Protein AF-A0AAD3MIN6-F1 (afdb_monomer_lite)

Organism: Lates japonicus (NCBI:txid270547)

Secondary structure (DSSP, 8-state):
--EEEEEEPPEEEESSGGGTT-TT----SEEEEEEE-S----GGGGHHHHHHHHH-TTSHHHHB-EEEEEETTEEEEEETTEEEEEEEEGGGTEEEEEEEE--GGGHHHHHHHHH----SS-----B-S-----

Foldseek 3Di:
DKDWDKDQAFAEAEPDVVCVVPLQADGDRMDIDDMDDPDDDDPVVCPVVVVCLCPPCQHPVVAWDKDKDADPFGIWIDIQQKTWTWGDDVVVSYIYIYIDGHDLVCVQVCCCPVVVDHDPDRDDGHHHDDRHYD

InterPro domains:
  IPR001447 Arylamine N-acetyltransferase [PF00797] (24-122)
  IPR001447 Arylamine N-acetyltransferase [PR01543] (32-54)
  IPR001447 Arylamine N-acetyltransferase [PR01543] (67-90)
  IPR001447 Arylamine N-acetyltransferase [PR01543] (91-112)
  IPR001447 Arylamine N-acetyltransferase [PR01543] (112-125)
  IPR001447 Arylamine N-acetyltransferase [PTHR11786] (2-125)
  IPR038765 Papain-like cysteine peptidase superfamily [SSF54001] (25-128)
  IPR053710 Arylamine N-acetyltransferase domain-containing protein [G3DSA:3.30.2140.20] (1-134)

Sequence (134 aa):
MSWVLEKTGRKPEVVNPEFAKSSLINRKETKQIYCFTLVPREADHFFDKSHTLQTDPSSLFTNKSICSLQTPTGFRALIGWTFSEVTYKPEEGVDVLDMKDIPDEEIEQILMEKFSIKLQNKLKPVSNKAWYTL

Structure (mmCIF, N/CA/C/O backbone):
data_AF-A0AAD3MIN6-F1
#
_entry.id   AF-A0AAD3MIN6-F1
#
loop_
_atom_site.group_PDB
_atom_site.id
_atom_site.type_symbol
_atom_site.label_atom_id
_atom_site.label_alt_id
_atom_site.label_comp_id
_atom_site.label_asym_id
_atom_site.label_entity_id
_atom_site.label_seq_id
_atom_site.pdbx_PDB_ins_code
_atom_site.Cartn_x
_atom_site.Cartn_y
_atom_site.Cartn_z
_atom_site.occupancy
_atom_site.B_iso_or_equiv
_atom_site.auth_seq_id
_atom_site.auth_comp_id
_atom_site.auth_asym_id
_atom_site.auth_atom_id
_atom_site.pdbx_PDB_model_num
ATOM 1 N N . MET A 1 1 ? -10.889 -4.942 -26.758 1.00 79.31 1 MET A N 1
ATOM 2 C CA . MET A 1 1 ? -11.876 -5.054 -25.662 1.00 79.31 1 MET A CA 1
ATOM 3 C C . MET A 1 1 ? -11.123 -4.946 -24.343 1.00 79.31 1 MET A C 1
ATOM 5 O O . MET A 1 1 ? -10.069 -5.563 -24.237 1.00 79.31 1 MET A O 1
ATOM 9 N N . SER A 1 2 ? -11.590 -4.115 -23.411 1.00 92.56 2 SER A N 1
ATOM 10 C CA . SER A 1 2 ? -10.946 -3.880 -22.109 1.00 92.56 2 SER A CA 1
ATOM 11 C C . SER A 1 2 ? -11.809 -4.495 -21.010 1.00 92.56 2 SER A C 1
ATOM 13 O O . SER A 1 2 ? -13.028 -4.349 -21.056 1.00 92.56 2 SER A O 1
ATOM 15 N N . TRP A 1 3 ? -11.185 -5.191 -20.067 1.00 97.81 3 TRP A N 1
ATOM 16 C CA . TRP A 1 3 ? -11.814 -5.719 -18.859 1.00 97.81 3 TRP A CA 1
ATOM 17 C C . TRP A 1 3 ? -11.621 -4.735 -17.715 1.00 97.81 3 TRP A C 1
ATOM 19 O O . TRP A 1 3 ? -10.600 -4.048 -17.660 1.00 97.81 3 TRP A O 1
ATOM 29 N N . VAL A 1 4 ? -12.589 -4.685 -16.803 1.00 97.75 4 VAL A N 1
ATOM 30 C CA . VAL A 1 4 ? -12.594 -3.769 -15.661 1.00 97.75 4 VAL A CA 1
ATOM 31 C C . VAL A 1 4 ? -12.740 -4.580 -14.379 1.00 97.75 4 VAL A C 1
ATOM 33 O O . VAL A 1 4 ? -13.654 -5.393 -14.270 1.00 97.75 4 VAL A O 1
ATOM 36 N N . LEU A 1 5 ? -11.841 -4.361 -13.417 1.00 97.81 5 LEU A N 1
ATOM 37 C CA . LEU A 1 5 ? -12.003 -4.850 -12.052 1.00 97.81 5 LEU A CA 1
ATOM 38 C C . LEU A 1 5 ? -12.549 -3.722 -11.177 1.00 97.81 5 LEU A C 1
ATOM 40 O O . LEU A 1 5 ? -11.884 -2.699 -10.995 1.00 97.81 5 LEU A O 1
ATOM 44 N N . GLU A 1 6 ? -13.719 -3.938 -10.586 1.00 97.06 6 GLU A N 1
ATOM 45 C CA . GLU A 1 6 ? -14.331 -3.043 -9.605 1.00 97.06 6 GLU A CA 1
ATOM 46 C C . GLU A 1 6 ? -14.437 -3.728 -8.241 1.00 97.06 6 GLU A C 1
ATOM 48 O O . GLU A 1 6 ? -14.519 -4.952 -8.140 1.00 97.06 6 GLU A O 1
ATOM 53 N N . LYS A 1 7 ? -14.420 -2.928 -7.175 1.00 94.94 7 LYS A N 1
ATOM 54 C CA . LYS A 1 7 ? -14.649 -3.379 -5.803 1.00 94.94 7 LYS A CA 1
ATOM 55 C C . LYS A 1 7 ? -15.720 -2.516 -5.166 1.00 94.94 7 LYS A C 1
ATOM 57 O O . LYS A 1 7 ? -15.571 -1.294 -5.111 1.00 94.94 7 LYS A O 1
ATOM 62 N N . THR A 1 8 ? -16.721 -3.179 -4.606 1.00 94.81 8 THR A N 1
ATOM 63 C CA . THR A 1 8 ? -17.645 -2.597 -3.635 1.00 94.81 8 THR A CA 1
ATOM 64 C C . THR A 1 8 ? -17.121 -2.900 -2.232 1.00 94.81 8 THR A C 1
ATOM 66 O O . THR A 1 8 ? -16.865 -4.056 -1.893 1.00 94.81 8 THR A O 1
ATOM 69 N N . GLY A 1 9 ? -16.841 -1.857 -1.456 1.00 90.88 9 GLY A N 1
ATOM 70 C CA . GLY A 1 9 ? -16.308 -1.951 -0.098 1.00 90.88 9 GLY A CA 1
ATOM 71 C C . GLY A 1 9 ? -17.398 -1.831 0.965 1.00 90.88 9 GLY A C 1
ATOM 72 O O . GLY A 1 9 ? -18.455 -1.254 0.723 1.00 90.88 9 GLY A O 1
ATOM 73 N N . ARG A 1 10 ? -17.112 -2.346 2.163 1.00 94.94 10 ARG A N 1
ATOM 74 C CA . ARG A 1 10 ? -17.908 -2.072 3.366 1.00 94.94 10 ARG A CA 1
ATOM 75 C C . ARG A 1 10 ? -17.629 -0.660 3.880 1.00 94.94 10 ARG A C 1
ATOM 77 O O . ARG A 1 10 ? -16.667 -0.007 3.466 1.00 94.94 10 ARG A O 1
ATOM 84 N N . LYS A 1 11 ? -18.469 -0.177 4.797 1.00 95.62 11 LYS A N 1
ATOM 85 C CA . LYS A 1 11 ? -18.262 1.130 5.426 1.00 95.62 11 LYS A CA 1
ATOM 86 C C . LYS A 1 11 ? -16.995 1.084 6.299 1.00 95.62 11 LYS A C 1
ATOM 88 O O . LYS A 1 11 ? -16.890 0.186 7.132 1.00 95.62 11 LYS A O 1
ATOM 93 N N . PRO A 1 12 ? -16.054 2.032 6.157 1.00 96.50 12 PRO A N 1
ATOM 94 C CA . PRO A 1 12 ? -14.898 2.096 7.039 1.00 96.50 12 PRO A CA 1
ATOM 95 C C . PRO A 1 12 ? -15.295 2.653 8.412 1.00 96.50 12 PRO A C 1
ATOM 97 O O . PRO A 1 12 ? -15.957 3.691 8.502 1.00 96.50 12 PRO A O 1
ATOM 100 N N . GLU A 1 13 ? -14.839 1.997 9.471 1.00 97.56 13 GLU A N 1
ATOM 101 C CA . GLU A 1 13 ? -14.931 2.450 10.856 1.00 97.56 13 GLU A CA 1
ATOM 102 C C . GLU A 1 13 ? -13.524 2.738 11.379 1.00 97.56 13 GLU A C 1
ATOM 104 O O . GLU A 1 13 ? -12.692 1.843 11.457 1.00 97.56 13 GLU A O 1
ATOM 109 N N . VAL A 1 14 ? -13.232 3.998 11.699 1.00 97.81 14 VAL A N 1
ATOM 110 C CA . VAL A 1 14 ? -11.893 4.415 12.136 1.00 97.81 14 VAL A CA 1
ATOM 111 C C . VAL A 1 14 ? -11.859 4.452 13.654 1.00 97.81 14 VAL A C 1
ATOM 113 O O . VAL A 1 14 ? -12.596 5.231 14.255 1.00 97.81 14 VAL A O 1
ATOM 116 N N . VAL A 1 15 ? -10.987 3.644 14.255 1.00 97.69 15 VAL A N 1
ATOM 117 C CA . VAL A 1 15 ? -10.870 3.545 15.717 1.00 97.69 15 VAL A CA 1
ATOM 118 C 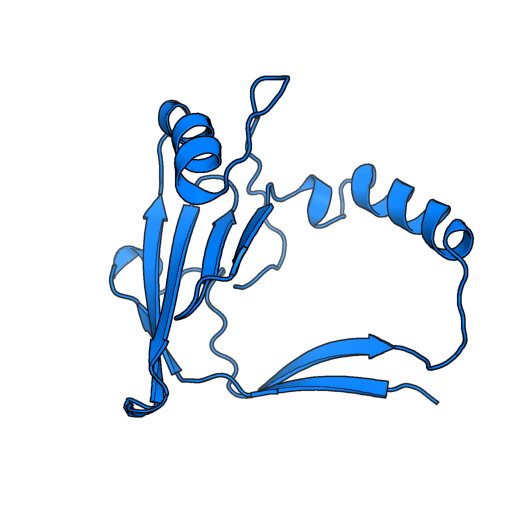C . VAL A 1 15 ? -10.253 4.814 16.300 1.00 97.69 15 VAL A C 1
ATOM 120 O O . VAL A 1 15 ? -10.777 5.368 17.262 1.00 97.69 15 VAL A O 1
ATOM 123 N N . ASN A 1 16 ? -9.161 5.299 15.700 1.00 97.00 16 ASN A N 1
ATOM 124 C CA . ASN A 1 16 ? -8.482 6.513 16.142 1.00 97.00 16 ASN A CA 1
ATOM 125 C C . ASN A 1 16 ? -9.097 7.771 15.480 1.00 97.00 16 ASN A C 1
ATOM 127 O O . ASN A 1 16 ? -8.936 7.959 14.266 1.00 97.00 16 ASN A O 1
ATOM 131 N N . PRO A 1 17 ? -9.746 8.680 16.241 1.00 96.12 17 PRO A N 1
ATOM 132 C CA . PRO A 1 17 ? -10.395 9.868 15.684 1.00 96.12 17 PRO A CA 1
ATOM 133 C C . PRO A 1 17 ? -9.453 10.820 14.936 1.00 96.12 17 PRO A C 1
ATOM 135 O O . PRO A 1 17 ? -9.906 11.528 14.034 1.00 96.12 17 PRO A O 1
ATOM 138 N N . GLU A 1 18 ? -8.155 10.829 15.249 1.00 97.06 18 GLU A N 1
ATOM 139 C CA . GLU A 1 18 ? -7.162 11.663 14.553 1.00 97.06 18 GLU A CA 1
ATOM 140 C C . GLU A 1 18 ? -7.074 11.316 13.058 1.00 97.06 18 GLU A C 1
ATOM 142 O O . GLU A 1 18 ? -6.901 12.191 12.206 1.00 97.06 18 GLU A O 1
ATOM 147 N N . PHE A 1 19 ? -7.319 10.049 12.714 1.00 97.12 19 PHE A N 1
ATOM 148 C CA . PHE A 1 19 ? -7.309 9.554 11.340 1.00 97.12 19 PHE A CA 1
ATOM 149 C C . PHE A 1 19 ? -8.682 9.612 10.668 1.00 97.12 19 PHE A C 1
ATOM 151 O O . PHE A 1 19 ? -8.802 9.261 9.493 1.00 97.12 19 PHE A O 1
ATOM 158 N N . ALA A 1 20 ? -9.723 10.128 11.334 1.00 95.19 20 ALA A N 1
ATOM 159 C CA . ALA A 1 20 ? -11.082 10.179 10.789 1.00 95.19 20 ALA A CA 1
ATOM 160 C C . ALA A 1 20 ? -11.187 10.947 9.459 1.00 95.19 20 ALA A C 1
ATOM 162 O O . ALA A 1 20 ? -12.123 10.713 8.693 1.00 95.19 20 ALA A O 1
ATOM 163 N N . LYS A 1 21 ? -10.228 11.835 9.156 1.00 95.00 21 LYS A N 1
ATOM 164 C CA . LYS A 1 21 ? -10.116 12.584 7.889 1.00 95.00 21 LYS A CA 1
ATOM 165 C C . LYS A 1 21 ? -8.906 12.179 7.036 1.00 95.00 21 LYS A C 1
ATOM 167 O O . LYS A 1 21 ? -8.599 12.868 6.065 1.00 95.00 21 LYS A O 1
ATOM 172 N N . SER A 1 22 ? -8.230 11.076 7.365 1.00 95.19 22 SER A N 1
ATOM 173 C CA . SER A 1 22 ? -7.062 10.610 6.615 1.00 95.19 22 SER A CA 1
ATOM 174 C C . SER A 1 22 ? -7.407 10.368 5.144 1.00 95.19 22 SER A C 1
ATOM 176 O O . SER A 1 22 ? -8.444 9.774 4.811 1.00 95.19 22 SER A O 1
ATOM 178 N N . SER A 1 23 ? -6.511 10.825 4.266 1.00 94.19 23 SER A N 1
ATOM 179 C CA . SER A 1 23 ? -6.588 10.623 2.818 1.00 94.19 23 SER A CA 1
ATOM 180 C C . SER A 1 23 ? -6.334 9.173 2.413 1.00 94.19 23 SER A C 1
ATOM 182 O O . SER A 1 23 ? -6.723 8.784 1.317 1.00 94.19 23 SER A O 1
ATOM 184 N N . LEU A 1 24 ? -5.747 8.365 3.303 1.00 95.94 24 LEU A N 1
ATOM 185 C CA . LEU A 1 24 ? -5.536 6.935 3.086 1.00 95.94 24 LEU A CA 1
ATOM 186 C C . LEU A 1 24 ? -6.845 6.137 3.133 1.00 95.94 24 LEU A C 1
ATOM 188 O O . LEU A 1 24 ? -6.888 5.017 2.637 1.00 95.94 24 LEU A O 1
ATOM 192 N N . ILE A 1 25 ? -7.920 6.687 3.698 1.00 95.56 25 ILE A N 1
ATOM 193 C CA . ILE A 1 25 ? -9.176 5.957 3.873 1.00 95.56 25 ILE A CA 1
ATOM 194 C C . ILE A 1 25 ? -10.071 6.177 2.660 1.00 95.56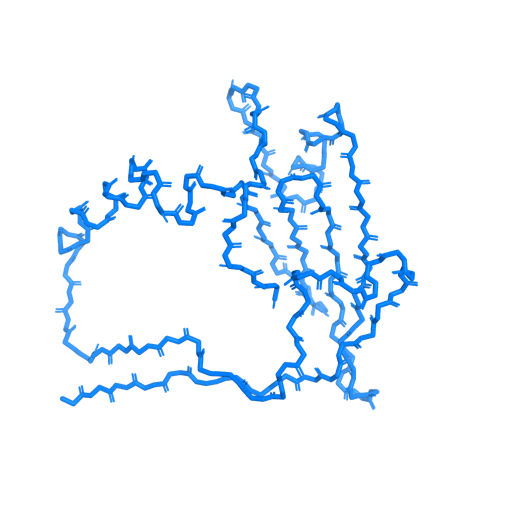 25 ILE A C 1
ATOM 196 O O . ILE A 1 25 ? -10.564 7.284 2.410 1.00 95.56 25 ILE A O 1
ATOM 200 N N . ASN A 1 26 ? -10.345 5.096 1.935 1.00 92.94 26 ASN A N 1
ATOM 201 C CA . ASN A 1 26 ? -11.314 5.126 0.857 1.00 92.94 26 ASN A CA 1
ATOM 202 C C . ASN A 1 26 ? -12.745 5.061 1.406 1.00 92.94 26 ASN A C 1
ATOM 204 O O . ASN A 1 26 ? -13.088 4.143 2.140 1.00 92.94 26 ASN A O 1
ATOM 208 N N . ARG A 1 27 ? -13.583 6.030 1.031 1.00 93.25 27 ARG A N 1
ATOM 209 C CA . ARG A 1 27 ? -14.999 6.102 1.439 1.00 93.25 27 ARG A CA 1
ATOM 210 C C . ARG A 1 27 ? -15.967 5.940 0.270 1.00 93.25 27 ARG A C 1
ATOM 212 O O . ARG A 1 27 ? -17.165 6.132 0.440 1.00 93.25 27 ARG A O 1
ATOM 219 N N . LYS A 1 28 ? -15.456 5.641 -0.928 1.00 92.06 28 LYS A N 1
ATOM 220 C CA . LYS A 1 28 ? -16.307 5.322 -2.073 1.00 92.06 28 LYS A CA 1
ATOM 221 C C . LYS A 1 28 ? -16.868 3.923 -1.868 1.00 92.06 28 LYS A C 1
ATOM 223 O O . LYS A 1 28 ? -16.096 2.992 -1.662 1.00 92.06 28 LYS A O 1
ATOM 228 N N . GLU A 1 29 ? -18.186 3.799 -1.957 1.00 90.88 29 GLU A N 1
ATOM 229 C CA . GLU A 1 29 ? -18.879 2.514 -1.857 1.00 90.88 29 GLU A CA 1
ATOM 230 C C . GLU A 1 29 ? -18.396 1.551 -2.941 1.00 90.88 29 GLU A C 1
ATOM 232 O O . GLU A 1 29 ? -17.944 0.457 -2.630 1.00 90.88 29 GLU A O 1
ATOM 237 N N . THR A 1 30 ? -18.391 1.994 -4.200 1.00 95.25 30 THR A N 1
ATOM 238 C CA . THR A 1 30 ? -17.843 1.232 -5.325 1.00 95.25 30 THR A CA 1
ATOM 239 C C . THR A 1 30 ? -16.723 2.017 -5.998 1.00 95.25 30 THR A C 1
ATOM 241 O O . THR A 1 30 ? -16.826 3.229 -6.212 1.00 95.25 30 THR A O 1
ATOM 244 N N . LYS A 1 31 ? -15.621 1.331 -6.313 1.00 94.06 31 LYS A N 1
ATOM 245 C CA . LYS A 1 31 ? -14.484 1.899 -7.041 1.00 94.06 31 LYS A CA 1
ATOM 246 C C . LYS A 1 31 ? -13.964 0.939 -8.100 1.00 94.06 31 LYS A C 1
ATOM 248 O O . LYS A 1 31 ? -13.783 -0.248 -7.840 1.00 94.06 31 LYS A O 1
ATOM 253 N N . GLN A 1 32 ? -13.613 1.488 -9.253 1.00 95.69 32 GLN A N 1
ATOM 254 C CA . GLN A 1 32 ? -12.767 0.805 -10.219 1.00 95.69 32 GLN A CA 1
ATOM 255 C C . GLN A 1 32 ? -11.337 0.703 -9.668 1.00 95.69 32 GLN A C 1
ATOM 257 O O . GLN A 1 32 ? -10.773 1.706 -9.224 1.00 95.69 32 GLN A O 1
ATOM 262 N N . ILE A 1 33 ? -10.758 -0.500 -9.682 1.00 95.62 33 ILE A N 1
ATOM 263 C CA . ILE A 1 33 ? -9.380 -0.757 -9.243 1.00 95.62 33 ILE A CA 1
ATOM 264 C C . ILE A 1 33 ? -8.423 -0.605 -10.430 1.00 95.62 33 ILE A C 1
ATOM 266 O O . ILE A 1 33 ? -7.516 0.222 -10.377 1.00 95.62 33 ILE A O 1
ATOM 270 N N . TYR A 1 34 ? -8.623 -1.368 -11.508 1.00 96.44 34 TYR A N 1
ATOM 271 C CA . TYR A 1 34 ? -7.813 -1.275 -12.726 1.00 96.44 34 TYR A CA 1
ATOM 272 C C . TYR A 1 34 ? -8.541 -1.853 -13.946 1.00 96.44 34 TYR A C 1
ATOM 274 O O . TYR A 1 34 ? -9.525 -2.583 -13.815 1.00 96.44 34 TYR A O 1
ATOM 282 N N . CYS A 1 35 ? -8.020 -1.539 -15.135 1.00 97.38 35 CYS A N 1
ATOM 283 C CA . CYS A 1 35 ? -8.436 -2.142 -16.399 1.00 97.38 35 CYS A CA 1
ATOM 284 C C . CYS A 1 35 ? -7.301 -2.971 -16.998 1.00 97.38 35 CYS A C 1
ATOM 286 O O . CYS A 1 35 ? -6.130 -2.631 -16.828 1.00 97.38 35 CYS A O 1
ATOM 288 N N . PHE A 1 36 ? -7.641 -4.024 -17.736 1.00 97.12 36 PHE A N 1
ATOM 289 C CA . PHE A 1 36 ? -6.659 -4.897 -18.380 1.00 97.12 36 PHE A CA 1
ATOM 290 C C . PHE A 1 36 ? -7.211 -5.551 -19.652 1.00 97.12 36 PHE A C 1
ATOM 292 O O . PHE A 1 36 ? -8.396 -5.466 -19.969 1.00 97.12 36 PHE A O 1
ATOM 299 N N . THR A 1 37 ? -6.336 -6.208 -20.412 1.00 97.44 37 THR A N 1
ATOM 300 C CA . THR A 1 37 ? -6.711 -6.997 -21.596 1.00 97.44 37 THR A CA 1
ATOM 301 C C . THR A 1 37 ? -6.352 -8.460 -21.379 1.00 97.44 37 THR A C 1
ATOM 303 O O . THR A 1 37 ? -5.404 -8.737 -20.654 1.00 97.44 37 THR A O 1
ATOM 306 N N . LEU A 1 38 ? -7.018 -9.384 -22.075 1.00 97.25 38 LEU A N 1
ATOM 307 C CA . LEU A 1 38 ? -6.661 -10.814 -22.057 1.00 97.25 38 LEU A CA 1
ATOM 308 C C . LEU A 1 38 ? -5.518 -11.171 -23.020 1.00 97.25 38 LEU A C 1
ATOM 310 O O . LEU A 1 38 ? -5.282 -12.343 -23.289 1.00 97.25 38 LEU A O 1
ATOM 314 N N . VAL A 1 39 ? -4.843 -10.169 -23.586 1.00 97.56 39 VAL A N 1
ATOM 315 C CA . VAL A 1 39 ? -3.691 -10.392 -24.460 1.00 97.56 39 VAL A CA 1
ATOM 316 C C . VAL A 1 39 ? -2.523 -10.878 -23.597 1.00 97.56 39 VAL A C 1
ATOM 318 O O . VAL A 1 39 ? -2.145 -10.150 -22.674 1.00 97.56 39 VAL A O 1
ATOM 321 N N . PRO A 1 40 ? -1.938 -12.054 -23.884 1.00 97.62 40 PRO A N 1
ATOM 322 C CA . PRO A 1 40 ? -0.758 -12.538 -23.174 1.00 97.62 40 PRO A CA 1
ATOM 323 C C . PRO A 1 40 ? 0.409 -11.552 -23.301 1.00 97.62 40 PRO A C 1
ATOM 325 O O . PRO A 1 40 ? 0.609 -10.957 -24.363 1.00 97.62 40 PRO A O 1
ATOM 328 N N . ARG A 1 41 ? 1.173 -11.373 -22.221 1.00 97.56 41 ARG A N 1
ATOM 329 C CA . ARG A 1 41 ? 2.369 -10.523 -22.174 1.00 97.56 41 ARG A CA 1
ATOM 330 C C . ARG A 1 41 ? 3.489 -11.267 -21.466 1.00 97.56 41 ARG A C 1
ATOM 332 O O . ARG A 1 41 ? 3.254 -11.852 -20.413 1.00 97.56 41 ARG A O 1
ATOM 339 N N . GLU A 1 42 ? 4.682 -11.182 -22.032 1.00 98.19 42 GLU A N 1
ATOM 340 C CA . GLU A 1 42 ? 5.911 -11.647 -21.399 1.00 98.19 42 GLU A CA 1
ATOM 341 C C . GLU A 1 42 ? 6.465 -10.577 -20.445 1.00 98.19 42 GLU A C 1
ATOM 343 O O . GLU A 1 42 ? 6.010 -9.429 -20.431 1.00 98.19 42 GLU A O 1
ATOM 348 N N . ALA A 1 43 ? 7.424 -10.957 -19.599 1.00 97.50 43 ALA A N 1
ATOM 349 C CA . ALA A 1 43 ? 7.964 -10.072 -18.566 1.00 97.50 43 ALA A CA 1
ATOM 350 C C . ALA A 1 43 ? 8.654 -8.817 -19.138 1.00 97.50 43 ALA A C 1
ATOM 352 O O . ALA A 1 43 ? 8.569 -7.739 -18.546 1.00 97.50 43 ALA A O 1
ATOM 353 N N . ASP A 1 44 ? 9.298 -8.949 -20.297 1.00 97.94 44 ASP A N 1
ATOM 354 C CA . ASP A 1 44 ? 10.006 -7.877 -21.004 1.00 97.94 44 ASP A CA 1
ATOM 355 C C . ASP A 1 44 ? 9.092 -6.703 -21.383 1.00 97.94 44 ASP A C 1
ATOM 357 O O . ASP A 1 44 ? 9.509 -5.546 -21.322 1.00 97.94 44 ASP A O 1
ATOM 361 N N . HIS A 1 45 ? 7.811 -6.976 -21.647 1.00 98.12 45 HIS A N 1
ATOM 362 C CA . HIS A 1 45 ? 6.784 -5.967 -21.893 1.00 98.12 45 HIS A CA 1
ATOM 363 C C . HIS A 1 45 ? 6.688 -4.917 -20.773 1.00 98.12 45 HIS A C 1
ATOM 365 O O . HIS A 1 45 ? 6.263 -3.785 -21.011 1.00 98.12 45 HIS A O 1
ATOM 371 N N . PHE A 1 46 ? 7.071 -5.281 -19.546 1.00 97.81 46 PHE A N 1
ATOM 372 C CA . PHE A 1 46 ? 6.963 -4.427 -18.368 1.00 97.81 46 PHE A CA 1
ATOM 373 C C . PHE A 1 46 ? 8.277 -3.752 -17.974 1.00 97.81 46 PHE A C 1
ATOM 375 O O . PHE A 1 46 ? 8.267 -2.972 -17.024 1.00 97.81 46 PHE A O 1
ATOM 382 N N . PHE A 1 47 ? 9.395 -4.006 -18.660 1.00 98.19 47 PHE A N 1
ATOM 383 C CA . PHE A 1 47 ? 10.707 -3.497 -18.239 1.00 98.19 47 PHE A CA 1
ATOM 384 C C . PHE A 1 47 ? 10.773 -1.969 -18.247 1.00 98.19 47 PHE A C 1
ATOM 386 O O . PHE A 1 47 ? 11.122 -1.377 -17.224 1.00 98.19 47 PHE A O 1
ATOM 393 N N . ASP A 1 48 ? 10.332 -1.328 -19.331 1.00 98.19 48 ASP A N 1
ATOM 394 C CA . ASP A 1 48 ? 10.305 0.137 -19.420 1.00 98.19 48 ASP A CA 1
ATOM 395 C C . ASP A 1 48 ? 9.414 0.742 -18.333 1.00 98.19 48 ASP A C 1
ATOM 397 O O . ASP A 1 48 ? 9.808 1.675 -17.634 1.00 98.19 48 ASP A O 1
ATOM 401 N N . LYS A 1 49 ? 8.221 0.168 -18.123 1.00 97.81 49 LYS A N 1
ATOM 402 C CA . LYS A 1 49 ? 7.308 0.628 -17.069 1.00 97.81 49 LYS A CA 1
ATOM 403 C C . LYS A 1 49 ? 7.871 0.406 -15.674 1.00 97.81 49 LYS A C 1
ATOM 405 O O . LYS A 1 49 ? 7.732 1.292 -14.840 1.00 97.81 49 LYS A O 1
ATOM 410 N N . SER A 1 50 ? 8.519 -0.724 -15.423 1.00 98.12 50 SER A N 1
ATOM 411 C CA . SER A 1 50 ? 9.182 -1.012 -14.153 1.00 98.12 50 SER A CA 1
ATOM 412 C C . SER A 1 50 ? 10.274 0.015 -13.860 1.00 98.12 50 SER A C 1
ATOM 414 O O . SER A 1 50 ? 10.334 0.535 -12.746 1.00 98.12 50 SER A O 1
ATOM 416 N N . HIS A 1 51 ? 11.085 0.368 -14.864 1.00 98.25 51 HIS A N 1
ATOM 417 C CA . HIS A 1 51 ? 12.093 1.415 -14.735 1.00 98.25 51 HIS A CA 1
ATOM 418 C C . HIS A 1 51 ? 11.448 2.772 -14.429 1.00 98.25 51 HIS A C 1
ATOM 420 O O . HIS A 1 51 ? 11.780 3.385 -13.417 1.00 98.25 51 HIS A O 1
ATOM 426 N N . THR A 1 52 ? 10.474 3.209 -15.237 1.00 98.25 52 THR A N 1
ATOM 427 C CA . THR A 1 52 ? 9.772 4.487 -15.030 1.00 98.25 52 THR A CA 1
ATOM 428 C C . THR A 1 52 ? 9.126 4.572 -13.649 1.00 98.25 52 THR A C 1
ATOM 430 O O . THR A 1 52 ? 9.271 5.581 -12.968 1.00 98.25 52 THR A O 1
ATOM 433 N N . LEU A 1 53 ? 8.440 3.520 -13.192 1.00 97.81 53 LEU A N 1
ATOM 434 C CA . LEU A 1 53 ? 7.774 3.526 -11.887 1.00 97.81 53 LEU A CA 1
ATOM 435 C C . LEU A 1 53 ? 8.761 3.700 -10.722 1.00 97.81 53 LEU A C 1
ATOM 437 O O . LEU A 1 53 ? 8.359 4.230 -9.688 1.00 97.81 53 LEU A O 1
ATOM 441 N N . GLN A 1 54 ? 10.024 3.301 -10.889 1.00 97.62 54 GLN A N 1
ATOM 442 C CA . GLN A 1 54 ? 11.073 3.414 -9.872 1.00 97.62 54 GLN A CA 1
ATOM 443 C C . GLN A 1 54 ? 11.890 4.713 -9.955 1.00 97.62 54 GLN A C 1
ATOM 445 O O . GLN A 1 54 ? 12.516 5.081 -8.964 1.00 97.62 54 GLN A O 1
ATOM 450 N N . THR A 1 55 ? 11.914 5.401 -11.103 1.00 97.88 55 THR A N 1
ATOM 451 C CA . THR A 1 55 ? 12.787 6.572 -11.320 1.00 97.88 55 THR A CA 1
ATOM 452 C C . THR A 1 55 ? 12.042 7.884 -11.544 1.00 97.88 55 THR A C 1
ATOM 454 O O . THR A 1 55 ? 12.583 8.945 -11.235 1.00 97.88 55 THR A O 1
ATOM 457 N N . ASP A 1 56 ? 10.808 7.845 -12.048 1.00 97.50 56 ASP A N 1
ATOM 458 C CA . ASP A 1 56 ? 10.031 9.045 -12.351 1.00 97.50 56 ASP A CA 1
ATOM 459 C C . ASP A 1 56 ? 9.589 9.748 -11.050 1.00 97.50 56 ASP A C 1
ATOM 461 O O . ASP A 1 56 ? 8.909 9.131 -10.221 1.00 97.50 56 ASP A O 1
ATOM 465 N N . PRO A 1 57 ? 9.911 11.040 -10.844 1.00 96.06 57 PRO A N 1
ATOM 466 C CA . PRO A 1 57 ? 9.522 11.782 -9.644 1.00 96.06 57 PRO A CA 1
ATOM 467 C C . PRO A 1 57 ? 8.010 12.020 -9.521 1.00 96.06 57 PRO A C 1
ATOM 469 O O . PRO A 1 57 ? 7.552 12.441 -8.464 1.00 96.06 57 PRO A O 1
ATOM 472 N N . SER A 1 58 ? 7.223 11.776 -10.572 1.00 95.31 58 SER A N 1
ATOM 473 C CA . SER A 1 58 ? 5.756 11.810 -10.538 1.00 95.31 58 SER A CA 1
ATOM 474 C C . SER A 1 58 ? 5.127 10.459 -10.177 1.00 95.31 58 SER A C 1
ATOM 476 O O . SER A 1 58 ? 3.935 10.395 -9.867 1.00 95.31 58 SER A O 1
ATOM 478 N N . SER A 1 59 ? 5.915 9.376 -10.184 1.00 96.50 59 SER A N 1
ATOM 479 C CA . SER A 1 59 ? 5.450 8.038 -9.824 1.00 96.50 59 SER A CA 1
ATOM 480 C C . SER A 1 59 ? 4.994 7.985 -8.368 1.00 96.50 59 SER A C 1
ATOM 482 O O . SER A 1 59 ? 5.616 8.549 -7.468 1.00 96.50 59 SER A O 1
ATOM 484 N N . LEU A 1 60 ? 3.931 7.227 -8.099 1.00 96.38 60 LEU A N 1
ATOM 485 C CA . LEU A 1 60 ? 3.516 6.932 -6.729 1.00 96.38 60 LEU A CA 1
ATOM 486 C C . LEU A 1 60 ? 4.660 6.290 -5.927 1.00 96.38 60 LEU A C 1
ATOM 488 O O . LEU A 1 60 ? 4.861 6.633 -4.764 1.00 96.38 60 LEU A O 1
ATOM 492 N N . PHE A 1 61 ? 5.416 5.386 -6.554 1.00 96.69 61 PHE A N 1
ATOM 493 C CA . PHE A 1 61 ? 6.418 4.562 -5.876 1.00 96.69 61 PHE A CA 1
ATOM 494 C C . PHE A 1 61 ? 7.710 5.320 -5.535 1.00 96.69 61 PHE A C 1
ATOM 496 O O . PHE A 1 61 ? 8.462 4.866 -4.680 1.00 96.69 61 PHE A O 1
ATOM 503 N N . THR A 1 62 ? 7.942 6.497 -6.126 1.00 96.88 62 THR A N 1
ATOM 504 C CA . THR A 1 62 ? 9.015 7.419 -5.705 1.00 96.88 62 THR A CA 1
ATOM 505 C C . THR A 1 62 ? 8.545 8.414 -4.639 1.00 96.88 62 THR A C 1
ATOM 507 O O . THR A 1 62 ? 9.361 9.057 -3.982 1.00 96.88 62 THR A O 1
ATOM 510 N N . ASN A 1 63 ? 7.228 8.522 -4.426 1.00 97.44 63 ASN A N 1
ATOM 511 C CA . ASN A 1 63 ? 6.604 9.487 -3.519 1.00 97.44 63 ASN A CA 1
ATOM 512 C C . ASN A 1 63 ? 6.008 8.868 -2.251 1.00 97.44 63 ASN A C 1
ATOM 514 O O . ASN A 1 63 ? 5.663 9.606 -1.325 1.00 97.44 63 ASN A O 1
ATOM 518 N N . LYS A 1 64 ? 5.857 7.542 -2.188 1.00 96.50 64 LYS A N 1
ATOM 519 C CA . LYS A 1 64 ? 5.373 6.829 -1.003 1.00 96.50 64 LYS A CA 1
ATOM 520 C C . LYS A 1 64 ? 6.135 5.530 -0.789 1.00 96.50 64 LYS A C 1
ATOM 522 O O . LYS A 1 64 ? 6.147 4.670 -1.664 1.00 96.50 64 LYS A O 1
ATOM 527 N N . SER A 1 65 ? 6.689 5.351 0.408 1.00 97.25 65 SER A N 1
ATOM 528 C CA . SER A 1 65 ? 7.147 4.041 0.870 1.00 97.25 65 SER A CA 1
ATOM 529 C C . SER A 1 65 ? 5.941 3.237 1.349 1.00 97.25 65 SER A C 1
ATOM 531 O O . SER A 1 65 ? 5.224 3.679 2.246 1.00 97.25 65 SER A O 1
ATOM 533 N N . ILE A 1 66 ? 5.694 2.085 0.725 1.00 97.69 66 ILE A N 1
ATOM 534 C CA . ILE A 1 66 ? 4.480 1.287 0.921 1.00 97.69 66 ILE A CA 1
ATOM 535 C C . ILE A 1 66 ? 4.874 -0.154 1.232 1.00 97.69 66 ILE A C 1
ATOM 537 O O . ILE A 1 66 ? 5.643 -0.768 0.496 1.00 97.69 66 ILE A O 1
ATOM 541 N N . CYS A 1 67 ? 4.291 -0.717 2.283 1.00 98.12 67 CYS A N 1
ATOM 542 C CA . CYS A 1 67 ? 4.309 -2.146 2.559 1.00 98.12 67 CYS A CA 1
ATOM 543 C C . CYS A 1 67 ? 2.901 -2.587 2.963 1.00 98.12 67 CYS A C 1
ATOM 545 O O . CYS A 1 67 ? 2.217 -1.866 3.684 1.00 98.12 67 CYS A O 1
ATOM 547 N N . SER A 1 68 ? 2.440 -3.748 2.498 1.00 98.31 68 SER A N 1
ATOM 548 C CA . SER A 1 68 ? 1.157 -4.309 2.931 1.00 98.31 68 SER A CA 1
ATOM 549 C C . SER A 1 68 ? 1.211 -5.830 2.980 1.00 98.31 68 SER A C 1
ATOM 551 O O . SER A 1 68 ? 1.946 -6.449 2.212 1.00 98.31 68 SER A O 1
ATOM 553 N N . LEU A 1 69 ? 0.440 -6.426 3.888 1.00 98.50 69 LEU A N 1
ATOM 554 C CA . LEU A 1 69 ? 0.363 -7.871 4.073 1.00 98.50 69 LEU A CA 1
ATOM 555 C C . LEU A 1 69 ? -1.059 -8.271 4.472 1.00 98.50 69 LEU A C 1
ATOM 557 O O . LEU A 1 69 ? -1.609 -7.730 5.431 1.00 98.50 69 LEU A O 1
ATOM 561 N N . GLN A 1 70 ? -1.645 -9.228 3.752 1.00 98.44 70 GLN A N 1
ATOM 562 C CA . GLN A 1 70 ? -2.944 -9.799 4.114 1.00 98.44 70 GLN A CA 1
ATOM 563 C C . GLN A 1 70 ? -2.836 -10.605 5.417 1.00 98.44 70 GLN A C 1
ATOM 565 O O . GLN A 1 70 ? -1.810 -11.220 5.707 1.00 98.44 70 GLN A O 1
ATOM 570 N N . THR A 1 71 ? -3.905 -10.608 6.202 1.00 98.00 71 THR A N 1
ATOM 571 C CA . THR A 1 71 ? -4.060 -11.405 7.424 1.00 98.00 71 THR A CA 1
ATOM 572 C C . THR A 1 71 ? -5.300 -12.297 7.285 1.00 98.00 71 THR A C 1
ATOM 574 O O . THR A 1 71 ? -6.112 -12.075 6.386 1.00 98.00 71 THR A O 1
ATOM 577 N N . PRO A 1 72 ? -5.496 -13.307 8.154 1.00 98.06 72 PRO A N 1
ATOM 578 C CA . PRO A 1 72 ? -6.681 -14.167 8.081 1.00 98.06 72 PRO A CA 1
ATOM 579 C C . PRO A 1 72 ? -8.017 -13.414 8.159 1.00 98.06 72 PRO A C 1
ATOM 581 O O . PRO A 1 72 ? -9.023 -13.894 7.648 1.00 98.06 72 PRO A O 1
ATOM 584 N N . THR A 1 73 ? -8.029 -12.242 8.794 1.00 97.62 73 THR A N 1
ATOM 585 C CA . THR A 1 73 ? -9.234 -11.440 9.044 1.00 97.62 73 THR A CA 1
ATOM 586 C C . THR A 1 73 ? -9.204 -10.084 8.345 1.00 97.62 73 THR A C 1
ATOM 588 O O . THR A 1 73 ? -10.074 -9.257 8.603 1.00 97.62 73 THR A O 1
ATOM 591 N N . GLY A 1 74 ? -8.223 -9.806 7.483 1.00 98.06 74 GLY A N 1
ATOM 592 C CA . GLY A 1 74 ? -8.005 -8.445 7.010 1.00 98.06 74 GLY A CA 1
ATOM 593 C C . GLY A 1 74 ? -6.660 -8.221 6.338 1.00 98.06 74 GLY A C 1
ATOM 594 O O . GLY A 1 74 ? -6.173 -9.058 5.580 1.00 98.06 74 GLY A O 1
ATOM 595 N N . PHE A 1 75 ? -6.051 -7.070 6.604 1.00 98.44 75 PHE A N 1
ATOM 596 C CA . PHE A 1 75 ? -4.691 -6.768 6.174 1.00 98.44 75 PHE A CA 1
ATOM 597 C C . PHE A 1 75 ? -4.048 -5.716 7.067 1.00 98.44 75 PHE A C 1
ATOM 599 O O . PHE A 1 75 ? -4.720 -4.978 7.777 1.00 98.44 75 PHE A O 1
ATOM 606 N N . ARG A 1 76 ? -2.728 -5.610 6.985 1.00 98.56 76 ARG A N 1
ATOM 607 C CA . ARG A 1 76 ? -1.958 -4.523 7.586 1.00 98.56 76 ARG A CA 1
ATOM 608 C C . ARG A 1 76 ? -1.170 -3.788 6.515 1.00 9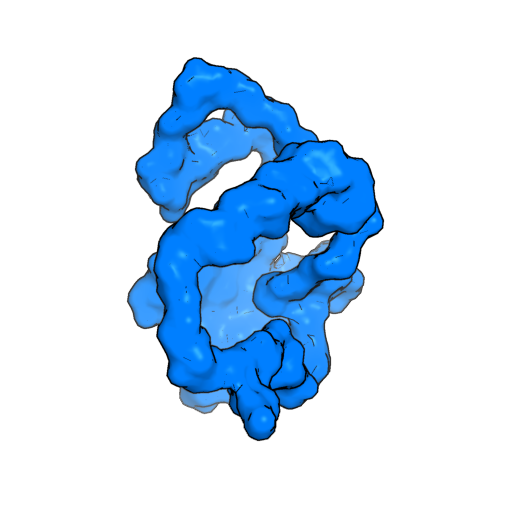8.56 76 ARG A C 1
ATOM 610 O O . ARG A 1 76 ? -0.778 -4.390 5.513 1.00 98.56 76 ARG A O 1
ATOM 617 N N . ALA A 1 77 ? -0.926 -2.507 6.726 1.00 98.50 77 ALA A N 1
ATOM 618 C CA . ALA A 1 77 ? -0.159 -1.670 5.825 1.00 98.50 77 ALA A CA 1
ATOM 619 C C . ALA A 1 77 ? 0.715 -0.681 6.596 1.00 98.50 77 ALA A C 1
ATOM 621 O O . ALA A 1 77 ? 0.356 -0.225 7.676 1.00 98.50 77 ALA A O 1
ATOM 622 N N . LEU A 1 78 ? 1.861 -0.349 6.016 1.00 98.38 78 LEU A N 1
ATOM 623 C CA . LEU A 1 78 ? 2.740 0.717 6.465 1.00 98.38 78 LEU A CA 1
ATOM 624 C C . LEU A 1 78 ? 2.976 1.665 5.289 1.00 98.38 78 LEU A C 1
ATOM 626 O O . LEU A 1 78 ? 3.535 1.252 4.270 1.00 98.38 78 LEU A O 1
ATOM 630 N N . ILE A 1 79 ? 2.524 2.914 5.424 1.00 97.94 79 ILE A N 1
ATOM 631 C CA . ILE A 1 79 ? 2.626 3.955 4.395 1.00 97.94 79 ILE A CA 1
ATOM 632 C C . ILE A 1 79 ? 3.399 5.143 4.964 1.00 97.94 79 ILE A C 1
ATOM 634 O O . ILE A 1 79 ? 2.868 5.907 5.768 1.00 97.94 79 ILE A O 1
ATOM 638 N N . GLY A 1 80 ? 4.654 5.313 4.551 1.00 96.94 80 GLY A N 1
ATOM 639 C CA . GLY A 1 80 ? 5.560 6.257 5.211 1.00 96.94 80 GLY A CA 1
ATOM 640 C C . GLY A 1 80 ? 5.711 5.903 6.691 1.00 96.94 80 GLY A C 1
ATOM 641 O O . GLY A 1 80 ? 6.268 4.859 7.019 1.00 96.94 80 GLY A O 1
ATOM 642 N N . TRP A 1 81 ? 5.153 6.759 7.545 1.00 97.88 81 TRP A N 1
ATOM 643 C CA . TRP A 1 81 ? 5.130 6.630 9.005 1.00 97.88 81 TRP A CA 1
ATOM 644 C C . TRP A 1 81 ? 3.780 6.190 9.561 1.00 97.88 81 TRP A C 1
ATOM 646 O O . TRP A 1 81 ? 3.637 6.069 10.766 1.00 97.88 81 TRP A O 1
ATOM 656 N N . THR A 1 82 ? 2.774 5.957 8.722 1.00 98.06 82 THR A N 1
ATOM 657 C CA . THR A 1 82 ? 1.450 5.560 9.200 1.00 98.06 82 THR A CA 1
ATOM 658 C C . THR A 1 82 ? 1.313 4.047 9.100 1.00 98.06 82 THR A C 1
ATOM 660 O O . THR A 1 82 ? 1.246 3.489 7.999 1.00 98.06 82 THR A O 1
ATOM 663 N N . PHE A 1 83 ? 1.264 3.378 10.250 1.00 98.44 83 PHE A N 1
ATOM 664 C CA . PHE A 1 83 ? 0.893 1.971 10.349 1.00 98.44 83 PHE A CA 1
ATOM 665 C C . PHE A 1 83 ? -0.629 1.850 10.436 1.00 98.44 83 PHE A C 1
ATOM 667 O O . PHE A 1 83 ? -1.308 2.652 11.080 1.00 98.44 83 PHE A O 1
ATOM 674 N N . SER A 1 84 ? -1.189 0.856 9.758 1.00 98.44 84 SER A N 1
ATOM 675 C CA . SER A 1 84 ? -2.624 0.602 9.741 1.00 98.44 84 SER A CA 1
ATOM 676 C C . SER A 1 84 ? -2.907 -0.888 9.766 1.00 98.44 84 SER A C 1
ATOM 678 O O . SER A 1 84 ? -2.288 -1.653 9.026 1.00 98.44 84 SER A O 1
ATOM 680 N N . GLU A 1 85 ? -3.882 -1.291 10.567 1.00 98.38 85 GLU A N 1
ATOM 681 C CA . GLU A 1 85 ? -4.432 -2.638 10.585 1.00 98.38 85 GLU A CA 1
ATOM 682 C C . GLU A 1 85 ? -5.928 -2.557 10.281 1.00 98.38 85 GLU A C 1
ATOM 684 O O . GLU A 1 85 ? -6.681 -1.832 10.929 1.00 98.38 85 GLU A O 1
ATOM 689 N N . VAL A 1 86 ? -6.346 -3.26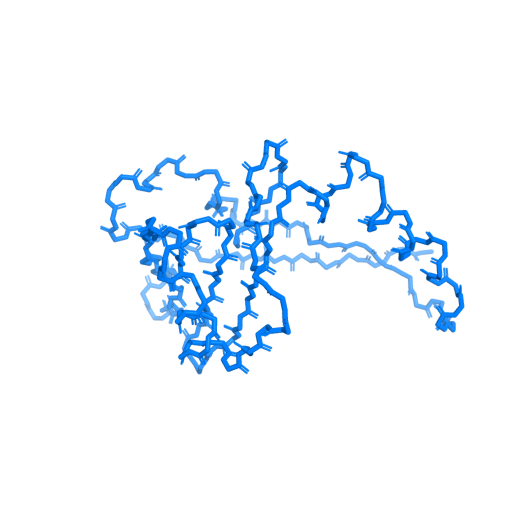1 9.234 1.00 98.25 86 VAL A N 1
ATOM 690 C CA . VAL A 1 86 ? -7.726 -3.299 8.763 1.00 98.25 86 VAL A CA 1
ATOM 691 C C . VAL A 1 86 ? -8.290 -4.672 9.061 1.00 98.25 86 VAL A C 1
ATOM 693 O O . VAL A 1 86 ? -7.753 -5.672 8.591 1.00 98.25 86 VAL A O 1
ATOM 696 N N . THR A 1 87 ? -9.387 -4.716 9.809 1.00 98.44 87 THR A N 1
ATOM 697 C CA . THR A 1 87 ? -10.126 -5.941 10.119 1.00 98.44 87 THR A CA 1
ATOM 698 C C . THR A 1 87 ? -11.459 -5.937 9.390 1.00 98.44 87 THR A C 1
ATOM 700 O O . THR A 1 87 ? -12.266 -5.020 9.526 1.00 98.44 87 THR A O 1
ATOM 703 N N . TYR A 1 88 ? -11.703 -6.987 8.624 1.00 97.62 88 TYR A N 1
ATOM 704 C CA . TYR A 1 88 ? -12.944 -7.220 7.909 1.00 97.62 88 TYR A CA 1
ATOM 705 C C . TYR A 1 88 ? -14.002 -7.791 8.848 1.00 97.62 88 TYR A C 1
ATOM 707 O O . TYR A 1 88 ? -13.824 -8.877 9.398 1.00 97.62 88 TYR A O 1
ATOM 715 N N . LYS A 1 89 ? -15.138 -7.101 8.976 1.00 96.94 89 LYS A N 1
ATOM 716 C CA . LYS A 1 89 ? -16.285 -7.569 9.757 1.00 96.94 89 LYS A CA 1
ATOM 717 C C . LYS A 1 89 ? -17.537 -7.673 8.878 1.00 96.94 89 LYS A C 1
ATOM 719 O O . LYS A 1 89 ? -18.381 -6.776 8.890 1.00 96.94 89 LYS A O 1
ATOM 724 N N . PRO A 1 90 ? -17.672 -8.750 8.079 1.00 94.56 90 PRO A N 1
ATOM 725 C CA . PRO A 1 90 ? -18.800 -8.910 7.159 1.00 94.56 90 PRO A CA 1
ATOM 726 C C . PRO A 1 90 ? -20.158 -8.850 7.855 1.00 94.56 90 PRO A C 1
ATOM 728 O O . PRO A 1 90 ? -21.035 -8.152 7.361 1.00 94.56 90 PRO A O 1
ATOM 731 N N . GLU A 1 91 ? -20.294 -9.507 9.006 1.00 95.88 91 GLU A N 1
ATOM 732 C CA . GLU A 1 91 ? -21.559 -9.583 9.751 1.00 95.88 91 GLU A CA 1
ATOM 733 C C . GLU A 1 91 ? -22.025 -8.220 10.285 1.00 95.88 91 GLU A C 1
ATOM 735 O O . GLU A 1 91 ? -23.219 -7.970 10.414 1.00 95.88 91 GLU A O 1
ATOM 740 N N . GLU A 1 92 ? -21.084 -7.315 10.562 1.00 95.81 92 GLU A N 1
ATOM 741 C CA . GLU A 1 92 ? -21.365 -5.944 11.009 1.00 95.81 92 GLU A CA 1
ATOM 742 C C . GLU A 1 92 ? -21.455 -4.958 9.824 1.00 95.81 92 GLU A C 1
ATOM 744 O O . GLU A 1 92 ? -21.784 -3.789 10.008 1.00 95.81 92 GLU A O 1
ATOM 749 N N . GLY A 1 93 ? -21.159 -5.402 8.595 1.00 95.56 93 GLY A N 1
ATOM 750 C CA . GLY A 1 93 ? -21.159 -4.550 7.402 1.00 95.56 93 GLY A CA 1
ATOM 751 C C . GLY A 1 93 ? -20.059 -3.479 7.386 1.00 95.56 93 GLY A C 1
ATOM 752 O O . GLY A 1 93 ? -20.155 -2.519 6.613 1.00 95.56 93 GLY A O 1
ATOM 753 N N . VAL A 1 94 ? -19.010 -3.636 8.203 1.00 96.75 94 VAL A N 1
ATOM 754 C CA . VAL A 1 94 ? -17.921 -2.658 8.356 1.00 96.75 94 VAL A CA 1
ATOM 755 C C . VAL A 1 94 ? -16.541 -3.268 8.120 1.00 96.75 94 VAL A C 1
ATOM 757 O O . VAL A 1 94 ? -16.315 -4.465 8.299 1.00 96.75 94 VAL A O 1
ATOM 760 N N . ASP A 1 95 ? -15.603 -2.415 7.726 1.00 96.94 95 ASP A N 1
ATOM 761 C CA . ASP A 1 95 ? -14.170 -2.676 7.842 1.00 96.94 95 ASP A CA 1
ATOM 762 C C . ASP A 1 95 ? -13.635 -1.756 8.945 1.00 96.94 95 ASP A C 1
ATOM 764 O O . ASP A 1 95 ? -13.797 -0.540 8.856 1.00 96.94 95 ASP A O 1
ATOM 768 N N . VAL A 1 96 ? -13.028 -2.315 9.991 1.00 98.06 96 VAL A N 1
ATOM 769 C CA . VAL A 1 96 ? -12.469 -1.547 11.114 1.00 98.06 96 VAL A CA 1
ATOM 770 C C . VAL A 1 96 ? -11.016 -1.204 10.811 1.00 98.06 96 VAL A C 1
ATOM 772 O O . VAL A 1 96 ? -10.233 -2.097 10.500 1.00 98.06 96 VAL A O 1
ATOM 775 N N . LEU A 1 97 ? -10.658 0.075 10.893 1.00 98.31 97 LEU A N 1
ATOM 776 C CA . LEU A 1 97 ? -9.328 0.612 10.632 1.00 98.31 97 LEU A CA 1
ATOM 777 C C . LEU A 1 97 ? -8.722 1.127 11.942 1.00 98.31 97 LEU A C 1
ATOM 779 O O . LEU A 1 97 ? -9.140 2.165 12.463 1.00 98.31 97 LEU A O 1
ATOM 783 N N . ASP A 1 98 ? -7.709 0.423 12.436 1.00 98.12 98 ASP A N 1
ATOM 784 C CA . ASP A 1 98 ? -6.828 0.900 13.498 1.00 98.12 98 ASP A CA 1
ATOM 785 C C . ASP A 1 98 ? -5.585 1.529 12.859 1.00 98.12 98 ASP A C 1
ATOM 787 O O . ASP A 1 98 ? -4.896 0.895 12.059 1.00 98.12 98 ASP A O 1
ATOM 791 N N . MET A 1 99 ? -5.341 2.806 13.142 1.00 98.38 99 MET A N 1
ATOM 792 C CA . MET A 1 99 ? -4.304 3.605 12.494 1.00 98.38 99 MET A CA 1
ATOM 793 C C . MET A 1 99 ? -3.515 4.384 13.536 1.00 98.38 99 MET A C 1
ATOM 795 O O . MET A 1 99 ? -4.084 4.985 14.453 1.00 98.38 99 MET A O 1
ATOM 799 N N . LYS A 1 100 ? -2.198 4.416 13.348 1.00 97.88 100 LYS A N 1
ATOM 800 C CA . LYS A 1 100 ? -1.284 5.201 14.170 1.00 97.88 100 LYS A CA 1
ATOM 801 C C . LYS A 1 100 ? -0.078 5.648 13.364 1.00 97.88 100 LYS A C 1
ATOM 803 O O . LYS A 1 100 ? 0.393 4.917 12.489 1.00 97.88 100 LYS A O 1
ATOM 808 N N . ASP A 1 101 ? 0.437 6.819 13.702 1.00 97.94 101 ASP A N 1
ATOM 809 C CA . ASP A 1 101 ? 1.767 7.211 13.264 1.00 97.94 101 ASP A CA 1
ATOM 810 C C . ASP A 1 101 ? 2.813 6.535 14.155 1.00 97.94 101 ASP A C 1
ATOM 812 O O . ASP A 1 101 ? 2.589 6.310 15.347 1.00 97.94 101 ASP A O 1
ATOM 816 N N . ILE A 1 102 ? 3.930 6.154 13.548 1.00 97.38 102 ILE A N 1
ATOM 817 C CA . ILE A 1 102 ? 5.043 5.470 14.198 1.00 97.38 102 ILE A CA 1
ATOM 818 C C . ILE A 1 102 ? 6.314 6.308 14.041 1.00 97.38 102 ILE A C 1
ATOM 820 O O . ILE A 1 102 ? 6.530 6.892 12.973 1.00 97.38 102 ILE A O 1
ATOM 824 N N . PRO A 1 103 ? 7.155 6.396 15.080 1.00 96.88 103 PRO A N 1
ATOM 825 C CA . PRO A 1 103 ? 8.405 7.135 14.991 1.00 96.88 103 PRO A CA 1
ATOM 826 C C . PRO A 1 103 ? 9.419 6.394 14.102 1.00 96.88 103 PRO A C 1
ATOM 828 O O . PRO A 1 103 ? 9.353 5.170 13.954 1.00 96.88 103 PRO A O 1
ATOM 831 N N . ASP A 1 104 ? 10.366 7.128 13.506 1.00 95.50 104 ASP A N 1
ATOM 832 C CA . ASP A 1 104 ? 11.377 6.590 12.578 1.00 95.50 104 ASP A CA 1
ATOM 833 C C . ASP A 1 104 ? 12.113 5.367 13.137 1.00 95.50 104 ASP A C 1
ATOM 835 O O . ASP A 1 104 ? 12.365 4.403 12.412 1.00 95.50 104 ASP A O 1
ATOM 839 N N . GLU A 1 105 ? 12.470 5.404 14.421 1.00 95.50 105 GLU A N 1
ATOM 840 C CA . GLU A 1 105 ? 13.204 4.343 15.105 1.00 95.50 105 GLU A CA 1
ATOM 841 C C . GLU A 1 105 ? 12.437 3.016 15.205 1.00 95.50 105 GLU A C 1
ATOM 843 O O . GLU A 1 105 ? 13.066 1.960 15.258 1.00 95.50 105 GLU A O 1
ATOM 848 N N . GLU A 1 106 ? 11.102 3.039 15.173 1.00 96.62 106 GLU A N 1
ATOM 849 C CA . GLU A 1 106 ? 10.264 1.837 15.295 1.00 96.62 106 GLU A CA 1
ATOM 850 C C . GLU A 1 106 ? 9.973 1.167 13.942 1.00 96.62 106 GLU A C 1
ATOM 852 O O . GLU A 1 106 ? 9.510 0.025 13.894 1.00 96.62 106 GLU A O 1
ATOM 857 N N . ILE A 1 107 ? 10.254 1.840 12.822 1.00 97.06 107 ILE A N 1
ATOM 858 C CA . ILE A 1 107 ? 9.861 1.374 11.484 1.00 97.06 107 ILE A CA 1
ATOM 859 C C . ILE A 1 107 ? 10.483 0.022 11.140 1.00 97.06 107 ILE A C 1
ATOM 861 O O . ILE A 1 107 ? 9.784 -0.883 10.681 1.00 97.06 107 ILE A O 1
ATOM 865 N N . GLU A 1 108 ? 11.787 -0.140 11.356 1.00 96.12 108 GLU A N 1
ATOM 866 C CA . GLU A 1 108 ? 12.475 -1.391 11.019 1.00 96.12 108 GLU A CA 1
ATOM 867 C C . GLU A 1 108 ? 12.032 -2.548 11.921 1.00 96.12 108 GLU A C 1
ATOM 869 O O . GLU A 1 108 ? 11.884 -3.675 11.443 1.00 96.12 108 GLU A O 1
ATOM 874 N N . GLN A 1 109 ? 11.735 -2.263 13.193 1.00 97.06 109 GLN A N 1
ATOM 875 C CA . GLN A 1 109 ? 11.158 -3.244 14.108 1.00 97.06 109 GLN A CA 1
ATOM 876 C C . GLN A 1 109 ? 9.773 -3.691 13.620 1.00 97.06 109 GLN A C 1
ATOM 878 O O . GLN A 1 109 ? 9.511 -4.890 13.528 1.00 97.06 109 GLN A O 1
ATOM 883 N N . ILE A 1 110 ? 8.908 -2.755 13.221 1.00 97.81 110 ILE A N 1
ATOM 884 C CA . ILE A 1 110 ? 7.577 -3.066 12.686 1.00 97.81 110 I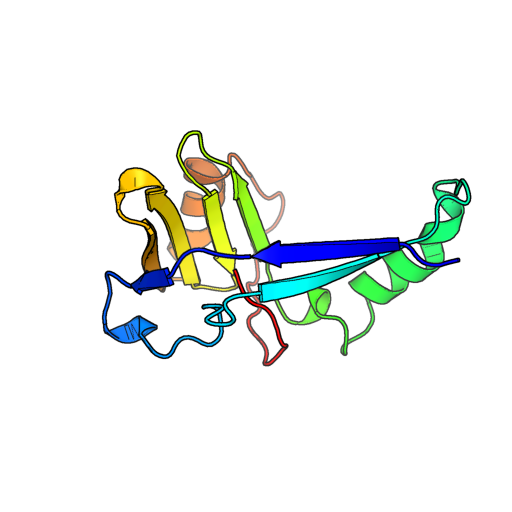LE A CA 1
ATOM 885 C C . ILE A 1 110 ? 7.667 -3.864 11.383 1.00 97.81 110 ILE A C 1
ATOM 887 O O . ILE A 1 110 ? 6.936 -4.844 11.220 1.00 97.81 110 ILE A O 1
ATOM 891 N N . LEU A 1 111 ? 8.568 -3.500 10.465 1.00 98.31 111 LEU A N 1
ATOM 892 C CA . LEU A 1 111 ? 8.811 -4.267 9.238 1.00 98.31 111 LEU A CA 1
ATOM 893 C C . LEU A 1 111 ? 9.191 -5.719 9.551 1.00 98.31 111 LEU A C 1
ATOM 895 O O . LEU A 1 111 ? 8.637 -6.643 8.951 1.00 98.31 111 LEU A O 1
ATOM 899 N N . MET A 1 112 ? 10.065 -5.937 10.530 1.00 97.69 112 MET A N 1
ATOM 900 C CA . MET A 1 112 ? 10.482 -7.279 10.924 1.00 97.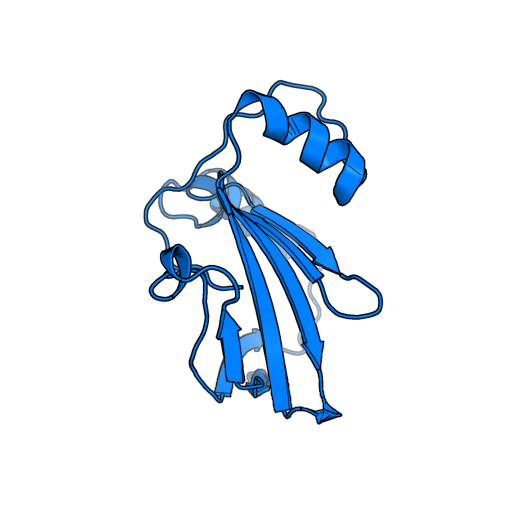69 112 MET A CA 1
ATOM 901 C C . MET A 1 112 ? 9.355 -8.057 11.614 1.00 97.69 112 MET A C 1
ATOM 903 O O . MET A 1 112 ? 9.026 -9.166 11.197 1.00 97.69 112 MET A O 1
ATOM 907 N N . GLU A 1 113 ? 8.732 -7.488 12.643 1.00 98.00 113 GLU A N 1
ATOM 908 C CA . GLU A 1 113 ? 7.754 -8.189 13.483 1.00 98.00 113 GLU A CA 1
ATOM 909 C C . GLU A 1 113 ? 6.400 -8.391 12.797 1.00 98.00 113 GLU A C 1
ATOM 911 O O . GLU A 1 113 ? 5.747 -9.420 12.981 1.00 98.00 113 GLU A O 1
ATOM 916 N N . LYS A 1 114 ? 5.942 -7.404 12.018 1.00 98.00 114 LYS A N 1
ATOM 917 C CA . LYS A 1 114 ? 4.600 -7.412 11.419 1.00 98.00 114 LYS A CA 1
ATOM 918 C C . LYS A 1 114 ? 4.606 -7.861 9.963 1.00 98.00 114 LYS A C 1
ATOM 920 O O . LYS A 1 114 ? 3.603 -8.414 9.520 1.00 98.00 114 LYS A O 1
ATOM 925 N N . PHE A 1 115 ? 5.695 -7.642 9.231 1.00 98.19 115 PHE A N 1
ATOM 926 C CA . PHE A 1 115 ? 5.778 -7.971 7.805 1.00 98.19 115 PHE A CA 1
ATOM 927 C C . PHE A 1 115 ? 6.827 -9.041 7.487 1.00 98.19 115 PHE A C 1
ATOM 929 O O . PHE A 1 115 ? 6.899 -9.482 6.344 1.00 98.19 115 PHE A O 1
ATOM 936 N N . SER A 1 116 ? 7.619 -9.478 8.475 1.00 97.88 116 SER A N 1
ATOM 937 C CA . SER A 1 116 ? 8.734 -10.414 8.274 1.00 97.88 116 SER A CA 1
ATOM 938 C C . SER A 1 116 ? 9.766 -9.906 7.259 1.00 97.88 116 SER A C 1
ATOM 940 O O . SER A 1 116 ? 10.397 -10.687 6.549 1.00 97.88 116 SER A O 1
ATOM 942 N N . ILE A 1 117 ? 9.956 -8.584 7.203 1.00 98.12 117 ILE A N 1
ATOM 943 C CA . ILE A 1 117 ? 10.905 -7.912 6.315 1.00 98.12 117 ILE A CA 1
ATOM 944 C C . ILE A 1 117 ? 12.112 -7.445 7.123 1.00 98.12 117 ILE A C 1
ATOM 946 O O . ILE A 1 117 ? 11.985 -6.653 8.052 1.00 98.12 117 ILE A O 1
ATOM 950 N N . LYS A 1 118 ? 13.303 -7.886 6.712 1.00 97.12 118 LYS A N 1
ATOM 951 C CA . LYS A 1 118 ? 14.582 -7.357 7.189 1.00 97.12 118 LYS A CA 1
ATOM 952 C C . LYS A 1 118 ? 15.277 -6.632 6.042 1.00 97.12 118 LYS A C 1
ATOM 954 O O . LYS A 1 118 ? 15.569 -7.242 5.015 1.00 97.12 118 LYS A O 1
ATOM 959 N N . LEU A 1 119 ? 15.543 -5.342 6.215 1.00 96.25 119 LEU A N 1
ATOM 960 C CA . LEU A 1 119 ? 16.212 -4.534 5.199 1.00 96.25 119 LEU A CA 1
ATOM 961 C C . LEU A 1 119 ? 17.734 -4.686 5.287 1.00 96.25 119 LEU A C 1
ATOM 963 O O . LEU A 1 119 ? 18.296 -4.870 6.364 1.00 96.25 119 LEU A O 1
ATOM 967 N N . GLN A 1 120 ? 18.404 -4.614 4.136 1.00 96.38 120 GLN A N 1
ATOM 968 C CA . GLN A 1 120 ? 19.871 -4.609 4.070 1.00 96.38 120 GLN A CA 1
ATOM 969 C C . GLN A 1 120 ? 20.458 -3.239 4.424 1.00 96.38 120 GLN A C 1
ATOM 971 O O . GLN A 1 120 ? 21.552 -3.159 4.971 1.00 96.38 120 GLN A O 1
ATOM 976 N N . ASN A 1 121 ? 19.724 -2.173 4.106 1.00 95.75 121 ASN A N 1
ATOM 977 C CA . ASN A 1 121 ? 20.107 -0.790 4.350 1.00 95.75 121 ASN A CA 1
ATOM 978 C C . ASN A 1 121 ? 19.017 -0.095 5.161 1.00 95.75 121 ASN A C 1
ATOM 980 O O . ASN A 1 121 ? 17.845 -0.461 5.054 1.00 95.75 121 ASN A O 1
ATOM 984 N N . LYS A 1 122 ? 19.405 0.948 5.901 1.00 94.06 122 LYS A N 1
ATOM 985 C CA . LYS A 1 122 ? 18.460 1.762 6.664 1.00 94.06 122 LYS A CA 1
ATOM 986 C C . LYS A 1 122 ? 17.394 2.364 5.747 1.00 94.06 122 LYS A C 1
ATOM 988 O O . LYS A 1 122 ? 17.735 2.991 4.738 1.00 94.06 122 LYS A O 1
ATOM 993 N N . LEU A 1 123 ? 16.121 2.214 6.110 1.00 95.50 123 LEU A N 1
ATOM 994 C CA . LEU A 1 123 ? 15.024 2.820 5.355 1.00 95.50 123 LEU A CA 1
ATOM 995 C C . LEU A 1 123 ? 14.995 4.338 5.556 1.00 95.50 123 LEU A C 1
ATOM 997 O O . LEU A 1 123 ? 15.149 4.838 6.668 1.00 95.50 123 LEU A O 1
ATOM 1001 N N . LYS A 1 124 ? 14.734 5.071 4.473 1.00 95.38 124 LYS A N 1
ATOM 1002 C CA . LYS A 1 124 ? 14.271 6.461 4.518 1.00 95.38 124 LYS A CA 1
ATOM 1003 C C . LYS A 1 124 ? 12.818 6.476 4.046 1.00 95.38 124 LYS A C 1
ATOM 1005 O O . LYS A 1 124 ? 12.599 6.363 2.838 1.00 95.38 124 LYS A O 1
ATOM 1010 N N . PRO A 1 125 ? 11.835 6.527 4.957 1.00 95.25 125 PRO A N 1
ATOM 1011 C CA . PRO A 1 125 ? 10.435 6.538 4.564 1.00 95.25 125 PRO A CA 1
ATOM 1012 C C . PRO A 1 125 ? 10.113 7.799 3.760 1.00 95.25 125 PRO A C 1
ATOM 1014 O O . PRO A 1 125 ? 10.738 8.847 3.927 1.00 95.25 125 PRO A O 1
ATOM 1017 N N . VAL A 1 126 ? 9.129 7.694 2.872 1.00 95.69 126 VAL A N 1
ATOM 1018 C CA . VAL A 1 126 ? 8.653 8.814 2.056 1.00 95.69 126 VAL A CA 1
ATOM 1019 C C . VAL A 1 126 ? 7.132 8.837 2.123 1.00 95.69 126 VAL A C 1
ATOM 1021 O O . VAL A 1 126 ? 6.483 7.800 1.990 1.00 95.69 126 VAL A O 1
ATOM 1024 N N . SER A 1 127 ? 6.553 10.022 2.319 1.00 94.44 127 SER A N 1
ATOM 1025 C CA . SER A 1 127 ? 5.100 10.229 2.295 1.00 94.44 127 SER A CA 1
ATOM 1026 C C . SER A 1 127 ? 4.743 11.570 1.651 1.00 94.44 127 SER A C 1
ATOM 1028 O O . SER A 1 127 ? 4.011 12.391 2.200 1.00 94.44 127 SER A O 1
ATOM 1030 N N . ASN A 1 128 ? 5.263 11.801 0.446 1.00 94.31 128 ASN A N 1
ATOM 1031 C CA . ASN A 1 128 ? 4.920 12.979 -0.341 1.00 94.31 128 ASN A CA 1
ATOM 1032 C C . ASN A 1 128 ? 3.445 12.926 -0.774 1.00 94.31 128 ASN A C 1
ATOM 1034 O O . ASN A 1 128 ? 2.781 11.876 -0.753 1.00 94.31 128 ASN A O 1
ATOM 1038 N N . LYS A 1 129 ? 2.910 14.079 -1.185 1.00 89.69 129 LYS A N 1
ATOM 1039 C CA . LYS A 1 129 ? 1.529 14.197 -1.661 1.00 89.69 129 LYS A CA 1
ATOM 1040 C C . LYS A 1 129 ? 1.363 13.469 -3.000 1.00 89.69 129 LYS A C 1
ATOM 1042 O O . LYS A 1 129 ? 1.606 14.030 -4.059 1.00 89.69 129 LYS A O 1
ATOM 1047 N N . ALA A 1 130 ? 0.884 12.235 -2.931 1.00 90.31 130 ALA A N 1
ATOM 1048 C CA . ALA A 1 130 ? 0.446 11.424 -4.060 1.00 90.31 130 ALA A CA 1
ATOM 1049 C C . ALA A 1 130 ? -0.864 10.723 -3.683 1.00 90.31 130 ALA A C 1
ATOM 1051 O O . ALA A 1 130 ? -1.082 10.399 -2.511 1.00 90.31 130 ALA A O 1
ATOM 1052 N N . TRP A 1 131 ? -1.753 10.517 -4.653 1.00 91.31 131 TRP A N 1
ATOM 1053 C CA . TRP A 1 131 ? -3.032 9.859 -4.399 1.00 91.31 131 TRP A CA 1
ATOM 1054 C C . TRP A 1 131 ? -2.828 8.362 -4.151 1.00 91.31 131 TRP A C 1
ATOM 1056 O O . TRP A 1 131 ? -2.331 7.647 -5.019 1.00 91.31 131 TRP A O 1
ATOM 1066 N N . TYR A 1 132 ? -3.224 7.893 -2.970 1.00 94.06 132 TYR A N 1
ATOM 1067 C CA . TYR A 1 132 ? -3.214 6.485 -2.590 1.00 94.06 132 TYR A CA 1
ATOM 1068 C C . TYR A 1 132 ? -4.204 6.264 -1.448 1.00 94.06 132 TYR A C 1
ATOM 1070 O O . TYR A 1 132 ? -4.277 7.086 -0.535 1.00 94.06 132 TYR A O 1
ATOM 1078 N N . THR A 1 133 ? -4.945 5.160 -1.493 1.00 95.31 133 THR A N 1
ATOM 1079 C CA . THR A 1 133 ? -5.854 4.741 -0.420 1.00 95.31 133 THR A CA 1
ATOM 1080 C C . THR A 1 133 ? -5.621 3.272 -0.102 1.00 95.31 133 THR A C 1
ATOM 1082 O O . THR A 1 133 ? -5.349 2.504 -1.027 1.00 95.31 133 THR A O 1
ATOM 1085 N N . LEU A 1 134 ? -5.817 2.892 1.158 1.00 91.75 134 LEU A N 1
ATOM 1086 C CA . LEU A 1 134 ? -5.942 1.504 1.603 1.00 91.75 134 LEU A CA 1
ATOM 1087 C C . LEU A 1 134 ? -7.189 0.820 0.992 1.00 91.75 134 LEU A C 1
ATOM 1089 O O . LEU A 1 134 ? -8.105 1.520 0.476 1.00 91.75 134 LEU A O 1
#

Radius of gyration: 16.85 Å; chains: 1; bounding box: 42×28×42 Å

pLDDT: mean 96.45, std 2.4, range [79.31, 98.56]